Protein AF-A0A5B8VPQ8-F1 (afdb_monomer_lite)

Organism: NCBI:txid496057

Structure (mmCIF, N/CA/C/O backbone):
data_AF-A0A5B8VPQ8-F1
#
_entry.id   AF-A0A5B8VPQ8-F1
#
loop_
_atom_site.group_PDB
_atom_site.id
_atom_site.type_symbol
_atom_site.label_atom_id
_atom_site.label_alt_id
_atom_site.label_comp_id
_atom_site.label_asym_id
_atom_site.label_entity_id
_atom_site.label_seq_id
_atom_site.pdbx_PDB_ins_code
_atom_site.Cartn_x
_atom_site.Cartn_y
_atom_site.Cartn_z
_atom_site.occupancy
_atom_site.B_iso_or_equiv
_atom_site.auth_seq_id
_atom_site.auth_comp_id
_atom_site.auth_asym_id
_atom_site.auth_atom_id
_atom_site.pdbx_PDB_model_num
ATOM 1 N N . MET A 1 1 ? -32.421 85.205 -11.979 1.00 52.25 1 MET A N 1
ATOM 2 C CA . MET A 1 1 ? -31.496 84.184 -11.429 1.00 52.25 1 MET A CA 1
ATOM 3 C C . MET A 1 1 ? -32.308 82.974 -10.982 1.00 52.25 1 MET A C 1
ATOM 5 O O . MET A 1 1 ? -33.227 83.192 -10.217 1.00 52.25 1 MET A O 1
ATOM 9 N N . GLN A 1 2 ? -31.994 81.767 -11.481 1.00 52.66 2 GLN A N 1
ATOM 10 C CA . GLN A 1 2 ? -32.240 80.421 -10.893 1.00 52.66 2 GLN A CA 1
ATOM 11 C C . GLN A 1 2 ? -32.645 79.307 -11.882 1.00 52.66 2 GLN A C 1
ATOM 13 O O . GLN A 1 2 ? -32.569 78.150 -11.498 1.00 52.66 2 GLN A O 1
ATOM 18 N N . VAL A 1 3 ? -32.969 79.560 -13.155 1.00 50.28 3 VAL A N 1
ATOM 19 C CA . VAL A 1 3 ? -33.406 78.456 -14.053 1.00 50.28 3 VAL A CA 1
ATOM 20 C C . VAL A 1 3 ? -32.232 77.631 -14.626 1.00 50.28 3 VAL A C 1
ATOM 22 O O . VAL A 1 3 ? -32.356 76.431 -14.858 1.00 50.28 3 VAL A O 1
ATOM 25 N N . GLY A 1 4 ? -31.042 78.228 -14.771 1.00 49.72 4 GLY A N 1
ATOM 26 C CA . GLY A 1 4 ? -29.866 77.564 -15.363 1.00 49.72 4 GLY A CA 1
ATOM 27 C C . GLY A 1 4 ? -29.169 76.510 -14.484 1.00 49.72 4 GLY A C 1
ATOM 28 O O . GLY A 1 4 ? -28.416 75.688 -15.002 1.00 49.72 4 GLY A O 1
ATOM 29 N N . ASN A 1 5 ? -29.423 76.494 -13.169 1.00 50.84 5 ASN A N 1
ATOM 30 C CA . ASN A 1 5 ? -28.731 75.593 -12.234 1.00 50.84 5 ASN A CA 1
ATOM 31 C C . ASN A 1 5 ? -29.463 74.264 -11.978 1.00 50.84 5 ASN A C 1
ATOM 33 O O . ASN A 1 5 ? -28.826 73.300 -11.549 1.00 50.84 5 ASN A O 1
ATOM 37 N N . TYR A 1 6 ? -30.758 74.161 -12.290 1.00 47.19 6 TYR A N 1
ATOM 38 C CA . TYR A 1 6 ? -31.510 72.909 -12.126 1.00 47.19 6 TYR A CA 1
ATOM 39 C C . TYR A 1 6 ? -31.255 71.916 -13.271 1.00 47.19 6 TYR A C 1
ATOM 41 O O . TYR A 1 6 ? -31.049 70.727 -13.020 1.00 47.19 6 TYR A O 1
ATOM 49 N N . PHE A 1 7 ? -31.144 72.397 -14.516 1.00 47.81 7 PHE A N 1
ATOM 50 C CA . PHE A 1 7 ? -30.865 71.537 -15.675 1.00 47.81 7 PHE A CA 1
ATOM 51 C C . PHE A 1 7 ? -29.456 70.925 -15.655 1.00 47.81 7 PHE A C 1
ATOM 53 O O . PHE A 1 7 ? -29.285 69.762 -16.025 1.00 47.81 7 PHE A O 1
ATOM 60 N N . LYS A 1 8 ? -28.443 71.656 -15.166 1.00 49.47 8 LYS A N 1
ATOM 61 C CA . LYS A 1 8 ? -27.083 71.106 -15.012 1.00 49.47 8 LYS A CA 1
ATOM 62 C C . LYS A 1 8 ? -27.009 70.019 -13.932 1.00 49.47 8 LYS A C 1
ATOM 64 O O . LYS A 1 8 ? -26.335 69.014 -14.143 1.00 49.47 8 LYS A O 1
ATOM 69 N N . LYS A 1 9 ? -27.730 70.166 -12.812 1.00 47.59 9 LYS A N 1
ATOM 70 C CA . LYS A 1 9 ? -27.731 69.168 -11.725 1.00 47.59 9 LYS A CA 1
ATOM 71 C C . LYS A 1 9 ? -28.432 67.858 -12.105 1.00 47.59 9 LYS A C 1
ATOM 73 O O . LYS A 1 9 ? -27.932 66.796 -11.738 1.00 47.59 9 LYS A O 1
ATOM 78 N N . LEU A 1 10 ? -29.532 67.903 -12.866 1.00 46.19 10 LEU A N 1
ATOM 79 C CA . LEU A 1 10 ? -30.223 66.681 -13.311 1.00 46.19 10 LEU A CA 1
ATOM 80 C C . LEU A 1 10 ? -29.379 65.846 -14.289 1.00 46.19 10 LEU A C 1
ATOM 82 O O . LEU A 1 10 ? -29.357 64.620 -14.193 1.00 46.19 10 LEU A O 1
ATOM 86 N N . LYS A 1 11 ? -28.644 66.498 -15.200 1.00 44.19 11 LYS A N 1
ATOM 87 C CA . LYS A 1 11 ? -27.854 65.804 -16.232 1.00 44.19 11 LYS A CA 1
ATOM 88 C C . LYS A 1 11 ? -26.640 65.059 -15.655 1.00 44.19 11 LYS A C 1
ATOM 90 O O . LYS A 1 11 ? -26.288 63.991 -16.146 1.00 44.19 11 LYS A O 1
ATOM 95 N N . ILE A 1 12 ? -26.035 65.589 -14.590 1.00 49.84 12 ILE A N 1
ATOM 96 C CA . ILE A 1 12 ? -24.867 64.982 -13.926 1.00 49.84 12 ILE A CA 1
ATOM 97 C C . ILE A 1 12 ? -25.286 63.797 -13.040 1.00 49.84 12 ILE A C 1
ATOM 99 O O . ILE A 1 12 ? -24.609 62.770 -13.035 1.00 49.84 12 ILE A O 1
ATOM 103 N N . LYS A 1 13 ? -26.436 63.885 -12.353 1.00 47.28 13 LYS A N 1
ATOM 104 C CA . LYS A 1 13 ? -26.912 62.813 -11.461 1.00 47.28 13 LYS A CA 1
ATOM 105 C C . LYS A 1 13 ? -27.254 61.522 -12.227 1.00 47.28 13 LYS A C 1
ATOM 107 O O . LYS A 1 13 ? -26.872 60.443 -11.787 1.00 47.28 13 LYS A O 1
ATOM 112 N N . ASN A 1 14 ? -27.870 61.619 -13.411 1.00 48.91 14 ASN A N 1
ATOM 113 C CA . ASN A 1 14 ? -28.192 60.440 -14.235 1.00 48.91 14 ASN A CA 1
ATOM 114 C C . ASN A 1 14 ? -26.960 59.746 -14.840 1.00 48.91 14 ASN A C 1
ATOM 116 O O . ASN A 1 14 ? -26.959 58.527 -15.001 1.00 48.91 14 ASN A O 1
ATOM 120 N N . HIS A 1 15 ? -25.890 60.488 -15.136 1.00 47.03 15 HIS A N 1
ATOM 121 C CA . HIS A 1 15 ? -24.670 59.901 -15.699 1.00 47.03 15 HIS A CA 1
ATOM 122 C C . HIS A 1 15 ? -23.839 59.127 -14.666 1.00 47.03 15 HIS A C 1
ATOM 124 O O . HIS A 1 15 ? -23.170 58.159 -15.026 1.00 47.03 15 HIS A O 1
ATOM 130 N N . GLU A 1 16 ? -23.891 59.519 -13.391 1.00 49.38 16 GLU A N 1
ATOM 131 C CA . GLU A 1 16 ? -23.235 58.785 -12.303 1.00 49.38 16 GLU A CA 1
ATOM 132 C C . GLU A 1 16 ? -23.954 57.478 -11.957 1.00 49.38 16 GLU A C 1
ATOM 134 O O . GLU A 1 16 ? -23.298 56.456 -11.768 1.00 49.38 16 GLU A O 1
ATOM 139 N N . HIS A 1 17 ? -25.290 57.482 -11.906 1.00 45.75 17 HIS A N 1
ATOM 140 C CA . HIS A 1 17 ? -26.063 56.273 -11.605 1.00 45.75 17 HIS A CA 1
ATOM 141 C C . HIS A 1 17 ? -25.971 55.230 -12.727 1.00 45.75 17 HIS A C 1
ATOM 143 O O . HIS A 1 17 ? -25.844 54.043 -12.439 1.00 45.75 17 HIS A O 1
ATOM 149 N N . CYS A 1 18 ? -25.938 55.661 -13.993 1.00 45.53 18 CYS A N 1
ATOM 150 C CA . CYS A 1 18 ? -25.788 54.756 -15.133 1.00 45.53 18 CYS A CA 1
ATOM 151 C C . CYS A 1 18 ? -24.378 54.140 -15.207 1.00 45.53 18 CYS A C 1
ATOM 153 O O . CYS A 1 18 ? -24.240 52.967 -15.537 1.00 45.53 18 CYS A O 1
ATOM 155 N N . LYS A 1 19 ? -23.330 54.893 -14.830 1.00 48.97 19 LYS A N 1
ATOM 156 C CA . LYS A 1 19 ? -21.956 54.367 -14.723 1.00 48.97 19 LYS A CA 1
ATOM 157 C C . LYS A 1 19 ? -21.779 53.433 -13.525 1.00 48.97 19 LYS A C 1
ATOM 159 O O . LYS A 1 19 ? -21.123 52.410 -13.672 1.00 48.97 19 LYS A O 1
ATOM 164 N N . LYS A 1 20 ? -22.383 53.748 -12.372 1.00 47.81 20 LYS A N 1
ATOM 165 C CA . LYS A 1 20 ? -22.364 52.890 -11.173 1.00 47.81 20 LYS A CA 1
ATOM 166 C C . LYS A 1 20 ? -23.142 51.585 -11.387 1.00 47.81 20 LYS A C 1
ATOM 168 O O . LYS A 1 20 ? -22.655 50.545 -10.967 1.00 47.81 20 LYS A O 1
ATOM 173 N N . MET A 1 21 ? -24.276 51.609 -12.098 1.00 45.94 21 MET A N 1
ATOM 174 C CA . MET A 1 21 ? -24.993 50.383 -12.489 1.00 45.94 21 MET A CA 1
ATOM 175 C C . MET A 1 21 ? -24.235 49.556 -13.534 1.00 45.94 21 MET A C 1
ATOM 177 O O . MET A 1 21 ? -24.171 48.337 -13.405 1.00 45.94 21 MET A O 1
ATOM 181 N N . LEU A 1 22 ? -23.602 50.197 -14.525 1.00 48.34 22 LEU A N 1
ATOM 182 C CA . LEU A 1 22 ? -22.798 49.488 -15.526 1.00 48.34 22 LEU A CA 1
ATOM 183 C C . LEU A 1 22 ? -21.549 48.835 -14.901 1.00 48.34 22 LEU A C 1
ATOM 185 O O . LEU A 1 22 ? -21.217 47.706 -15.244 1.00 48.34 22 LEU A O 1
ATOM 189 N N . PHE A 1 23 ? -20.893 49.501 -13.942 1.00 47.38 23 PHE A N 1
ATOM 190 C CA . PHE A 1 23 ? -19.744 48.937 -13.219 1.00 47.38 23 PHE A CA 1
ATOM 191 C C . PHE A 1 23 ? -20.126 47.759 -12.313 1.00 47.38 23 PHE A C 1
ATOM 193 O O . PHE A 1 23 ? -19.358 46.804 -12.206 1.00 47.38 23 PHE A O 1
ATOM 200 N N . LEU A 1 24 ? -21.311 47.794 -11.694 1.00 49.03 24 LEU A N 1
ATOM 201 C CA . LEU A 1 24 ? -21.777 46.707 -10.831 1.00 49.03 24 LEU A CA 1
ATOM 202 C C . LEU A 1 24 ? -22.131 45.447 -11.639 1.00 49.03 24 LEU A C 1
ATOM 204 O O . LEU A 1 24 ? -21.799 44.344 -11.221 1.00 49.03 24 LEU A O 1
ATOM 208 N N . CYS A 1 25 ? -22.734 45.596 -12.825 1.00 47.75 25 CYS A N 1
ATOM 209 C CA . CYS A 1 25 ? -23.064 44.457 -13.691 1.00 47.75 25 CYS A CA 1
ATOM 210 C C . CYS A 1 25 ? -21.824 43.745 -14.264 1.00 47.75 25 CYS A C 1
ATOM 212 O O . CYS A 1 25 ? -21.847 42.527 -14.422 1.00 47.75 25 CYS A O 1
ATOM 214 N N . VAL A 1 26 ? -20.731 44.470 -14.538 1.00 51.84 26 VAL A N 1
ATOM 215 C CA . VAL A 1 26 ? -19.486 43.877 -15.068 1.00 51.84 26 VAL A CA 1
ATOM 216 C C . VAL A 1 26 ? -18.706 43.122 -13.984 1.00 51.84 26 VAL A C 1
ATOM 218 O O . VAL A 1 26 ? -18.149 42.061 -14.260 1.00 51.84 26 VAL A O 1
ATOM 221 N N . PHE A 1 27 ? -18.714 43.603 -12.735 1.00 47.88 27 PHE A N 1
ATOM 222 C CA . PHE A 1 27 ? -18.022 42.925 -11.630 1.00 47.88 27 PHE A CA 1
ATOM 223 C C . PHE A 1 27 ? -18.679 41.599 -11.219 1.00 47.88 27 PHE A C 1
ATOM 225 O O . PHE A 1 27 ? -17.975 40.660 -10.856 1.00 47.88 27 PHE A O 1
ATOM 232 N N . VAL A 1 28 ? -20.007 41.480 -11.326 1.00 50.78 28 VAL A N 1
ATOM 233 C CA . VAL A 1 28 ? -20.722 40.236 -10.979 1.00 50.78 28 VAL A CA 1
ATOM 234 C C . VAL A 1 28 ? -20.533 39.151 -12.053 1.00 50.78 28 VAL A C 1
ATOM 236 O O . VAL A 1 28 ? -20.419 37.975 -11.717 1.00 50.78 28 VAL A O 1
ATOM 239 N N . PHE A 1 29 ? -20.403 39.523 -13.333 1.00 46.03 29 PHE A N 1
ATOM 240 C CA . PHE A 1 29 ? -20.124 38.562 -14.412 1.00 46.03 29 PHE A CA 1
ATOM 241 C C . PHE A 1 29 ? -18.659 38.094 -14.467 1.00 46.03 29 PHE A C 1
ATOM 243 O O . PHE A 1 29 ? -18.399 36.965 -14.880 1.00 46.03 29 PHE A O 1
ATOM 250 N N . ALA A 1 30 ? -17.702 38.914 -14.019 1.00 49.44 30 ALA A N 1
ATOM 251 C CA . ALA A 1 30 ? -16.282 38.549 -14.028 1.00 49.44 30 ALA A CA 1
ATOM 252 C C . ALA A 1 30 ? -15.915 37.482 -12.975 1.00 49.44 30 ALA A C 1
ATOM 254 O O . ALA A 1 30 ? -15.007 36.688 -13.203 1.00 49.44 30 ALA A O 1
ATOM 255 N N . ILE A 1 31 ? -16.635 37.424 -11.849 1.00 52.03 31 ILE A N 1
ATOM 256 C CA . ILE A 1 31 ? -16.386 36.431 -10.787 1.00 52.03 31 ILE A CA 1
ATOM 257 C C . ILE A 1 31 ? -17.095 35.100 -11.098 1.00 52.03 31 ILE A C 1
ATOM 259 O O . ILE A 1 31 ? -16.603 34.039 -10.728 1.00 52.03 31 ILE A O 1
ATOM 263 N N . ALA A 1 32 ? -18.199 35.128 -11.853 1.00 48.97 32 ALA A N 1
ATOM 264 C CA . ALA A 1 32 ? -18.937 33.920 -12.226 1.00 48.97 32 ALA A CA 1
ATOM 265 C C . ALA A 1 32 ? -18.241 33.069 -13.310 1.00 48.97 32 ALA A C 1
ATOM 267 O O . ALA A 1 32 ? -18.458 31.861 -13.364 1.00 48.97 32 ALA A O 1
ATOM 268 N N . LEU A 1 33 ? -17.382 33.659 -14.155 1.00 49.78 33 LEU A N 1
ATOM 269 C CA . LEU A 1 33 ? -16.647 32.911 -15.189 1.00 49.78 33 LEU A CA 1
ATOM 270 C C . LEU A 1 33 ? -15.339 32.266 -14.703 1.00 49.78 33 LEU A C 1
ATOM 272 O O . LEU A 1 33 ? -14.782 31.431 -15.411 1.00 49.78 33 LEU A O 1
ATOM 276 N N . ALA A 1 34 ? -14.845 32.613 -13.513 1.00 48.97 34 ALA A N 1
ATOM 277 C CA . ALA A 1 34 ? -13.588 32.068 -12.995 1.00 48.97 34 ALA A CA 1
ATOM 278 C C . ALA A 1 34 ? -13.737 30.673 -12.353 1.00 48.97 34 ALA A C 1
ATOM 280 O O . ALA A 1 34 ? -12.734 30.026 -12.067 1.00 48.97 34 ALA A O 1
ATOM 281 N N . CYS A 1 35 ? -14.966 30.190 -12.141 1.00 51.94 35 CYS A N 1
ATOM 282 C CA . CYS A 1 35 ? -15.218 28.938 -11.420 1.00 51.94 35 CYS A CA 1
ATOM 283 C C . CYS A 1 35 ? -15.564 27.735 -12.315 1.00 51.94 35 CYS A C 1
ATOM 285 O O . CYS A 1 35 ? -15.848 26.667 -11.782 1.00 51.94 35 CYS A O 1
ATOM 287 N N . ILE A 1 36 ? -15.553 27.871 -13.649 1.00 54.88 36 ILE A N 1
ATOM 288 C CA . ILE A 1 36 ? -16.087 26.829 -14.554 1.00 54.88 36 ILE A CA 1
ATOM 289 C C . ILE A 1 36 ? -15.011 26.040 -15.322 1.00 54.88 36 ILE A C 1
ATOM 291 O O . ILE A 1 36 ? -15.347 25.188 -16.138 1.00 54.88 36 ILE A O 1
ATOM 295 N N . THR A 1 37 ? -13.716 26.261 -15.075 1.00 53.44 37 THR A N 1
ATOM 296 C CA . THR A 1 37 ? -12.641 25.499 -15.752 1.00 53.44 37 THR A CA 1
ATOM 297 C C . THR A 1 37 ? -12.036 24.373 -14.911 1.00 53.44 37 THR A C 1
ATOM 299 O O . THR A 1 37 ? -11.027 23.789 -15.301 1.00 53.44 37 THR A O 1
ATOM 302 N N . SER A 1 38 ? -12.669 23.984 -13.803 1.00 54.38 38 SER A N 1
ATOM 303 C CA . SER A 1 38 ? -12.300 22.773 -13.055 1.00 54.38 38 SER A CA 1
ATOM 304 C C . SER A 1 38 ? -12.958 21.529 -13.658 1.00 54.38 38 SER A C 1
ATOM 306 O O . SER A 1 38 ? -13.654 20.796 -12.964 1.00 54.38 38 SER A O 1
ATOM 308 N N . ALA A 1 39 ? -12.804 21.291 -14.958 1.00 60.00 39 ALA A N 1
ATOM 309 C CA . ALA A 1 39 ? -13.327 20.080 -15.578 1.00 60.00 39 ALA A CA 1
ATOM 310 C C . ALA A 1 39 ? -12.317 19.533 -16.588 1.00 60.00 39 ALA A C 1
ATOM 312 O O . ALA A 1 39 ? -12.041 20.146 -17.615 1.00 60.00 39 ALA A O 1
ATOM 313 N N . PHE A 1 40 ? -11.791 18.353 -16.253 1.00 61.12 40 PHE A N 1
ATOM 314 C CA . PHE A 1 40 ? -10.950 17.489 -17.080 1.00 61.12 40 PHE A CA 1
ATOM 315 C C . PHE A 1 40 ? -9.511 17.968 -17.319 1.00 61.12 40 PHE A C 1
ATOM 317 O O . PHE A 1 40 ? -9.034 18.049 -18.449 1.00 61.12 40 PHE A O 1
ATOM 324 N N . LYS A 1 41 ? -8.727 18.088 -16.238 1.00 51.19 41 LYS A N 1
ATOM 325 C CA . LYS A 1 41 ? -7.415 17.431 -16.314 1.00 51.19 41 LYS A CA 1
ATOM 326 C C . LYS A 1 41 ? -7.743 15.947 -16.375 1.00 51.19 41 LYS A C 1
ATOM 328 O O . LYS A 1 41 ? -8.196 15.401 -15.374 1.00 51.19 41 LYS A O 1
ATOM 333 N N . GLY A 1 42 ? -7.668 15.353 -17.568 1.00 44.22 42 GLY A N 1
ATOM 334 C CA . GLY A 1 42 ? -7.797 13.907 -17.713 1.00 44.22 42 GLY A CA 1
ATOM 335 C C . GLY A 1 42 ? -6.932 13.280 -16.633 1.00 44.22 42 GLY A C 1
ATOM 336 O O . GLY A 1 42 ? -5.751 13.630 -16.544 1.00 44.22 42 GLY A O 1
ATOM 337 N N . ALA A 1 43 ? -7.552 12.487 -15.754 1.00 51.84 43 ALA A N 1
ATOM 338 C CA . ALA A 1 43 ? -6.817 11.775 -14.729 1.00 51.84 43 ALA A CA 1
ATOM 339 C C . ALA A 1 43 ? -5.640 11.109 -15.453 1.00 51.84 43 ALA A C 1
ATOM 341 O O . ALA A 1 43 ? -5.881 10.454 -16.480 1.00 51.84 43 ALA A O 1
ATOM 342 N N . PRO A 1 44 ? -4.379 11.350 -15.043 1.00 46.41 44 PRO A N 1
ATOM 343 C CA . PRO A 1 44 ? -3.295 10.526 -15.555 1.00 46.41 44 PRO A CA 1
ATOM 344 C C . PRO A 1 44 ? -3.780 9.087 -15.393 1.00 46.41 44 PRO A C 1
ATOM 346 O O . PRO A 1 44 ? -4.311 8.776 -14.335 1.00 46.41 44 PRO A O 1
ATOM 349 N N . LYS A 1 45 ? -3.734 8.250 -16.442 1.00 48.06 45 LYS A N 1
ATOM 350 C CA . LYS A 1 45 ? -3.969 6.808 -16.258 1.00 48.06 45 LYS A CA 1
ATOM 351 C C . LYS A 1 45 ? -3.067 6.428 -15.098 1.00 48.06 45 LYS A C 1
ATOM 353 O O . LYS A 1 45 ? -1.861 6.626 -15.244 1.00 48.06 45 LYS A O 1
ATOM 358 N N . VAL A 1 46 ? -3.638 6.063 -13.955 1.00 57.44 46 VAL A N 1
ATOM 359 C CA . VAL A 1 46 ? -2.978 6.331 -12.675 1.00 57.44 46 VAL A CA 1
ATOM 360 C C . VAL A 1 46 ? -1.765 5.405 -12.460 1.00 57.44 46 VAL A C 1
ATOM 362 O O . VAL A 1 46 ? -1.122 5.504 -11.447 1.00 57.44 46 VAL A O 1
ATOM 365 N N . GLN A 1 47 ? -1.322 4.606 -13.432 1.00 55.84 47 GLN A N 1
ATOM 366 C CA . GLN A 1 47 ? -0.183 3.698 -13.305 1.00 55.84 47 GLN A CA 1
ATOM 367 C C . GLN A 1 47 ? -0.238 2.916 -11.986 1.00 55.84 47 GLN A C 1
ATOM 369 O O . GLN A 1 47 ? 0.566 3.135 -11.083 1.00 55.84 47 GLN A O 1
ATOM 374 N N . VAL A 1 48 ? -1.181 1.974 -11.918 1.00 71.50 48 VAL A N 1
ATOM 375 C CA . VAL A 1 48 ? -1.142 0.896 -10.933 1.00 71.50 48 VAL A CA 1
ATOM 376 C C . VAL A 1 48 ? 0.262 0.302 -10.967 1.00 71.50 48 VAL A C 1
ATOM 378 O O . VAL A 1 48 ? 0.738 -0.163 -12.012 1.00 71.50 48 VAL A O 1
ATOM 381 N N . ASN A 1 49 ? 0.949 0.378 -9.839 1.00 86.31 49 ASN A N 1
ATOM 382 C CA . ASN A 1 49 ? 2.232 -0.254 -9.665 1.00 86.31 49 ASN A CA 1
ATOM 383 C C . ASN A 1 49 ? 2.078 -1.757 -9.977 1.00 86.31 49 ASN A C 1
ATOM 385 O O . ASN A 1 49 ? 1.045 -2.353 -9.687 1.00 86.31 49 ASN A O 1
ATOM 389 N N . PRO A 1 50 ? 3.066 -2.407 -10.597 1.00 89.38 50 PRO A N 1
ATOM 390 C CA . PRO A 1 50 ? 2.852 -3.723 -11.198 1.00 89.38 50 PRO A CA 1
ATOM 391 C C . PRO A 1 50 ? 2.716 -4.877 -10.193 1.00 89.38 50 PRO A C 1
ATOM 393 O O . PRO A 1 50 ? 2.257 -5.952 -10.580 1.00 89.38 50 PRO A O 1
ATOM 396 N N . TYR A 1 51 ? 3.128 -4.700 -8.933 1.00 95.12 51 TYR A N 1
ATOM 397 C CA . TYR A 1 51 ? 3.268 -5.806 -7.988 1.00 95.12 51 TYR A CA 1
ATOM 398 C C . TYR A 1 51 ? 2.294 -5.693 -6.827 1.00 95.12 51 TYR A C 1
ATOM 400 O O . TYR A 1 51 ? 2.425 -4.830 -5.966 1.00 95.12 51 TYR A O 1
ATOM 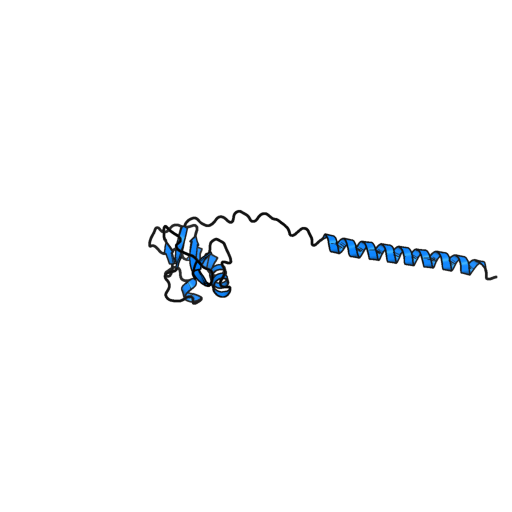408 N N . PHE A 1 52 ? 1.341 -6.616 -6.787 1.00 95.88 52 PHE A N 1
ATOM 409 C CA . PHE A 1 52 ? 0.359 -6.711 -5.721 1.00 95.88 52 PHE A CA 1
ATOM 410 C C . PHE A 1 52 ? 0.929 -7.401 -4.474 1.00 95.88 52 PHE A C 1
ATOM 412 O O . PHE A 1 52 ? 1.508 -8.493 -4.549 1.00 95.88 52 PHE A O 1
ATOM 419 N N . TYR A 1 53 ? 0.733 -6.774 -3.322 1.00 97.31 53 TYR A N 1
ATOM 420 C CA . TYR A 1 53 ? 1.044 -7.313 -2.009 1.00 97.31 53 TYR A CA 1
ATOM 421 C C . TYR A 1 53 ? -0.249 -7.445 -1.209 1.00 97.31 53 TYR A C 1
ATOM 423 O O . TYR A 1 53 ? -0.834 -6.445 -0.797 1.00 97.31 53 TYR A O 1
ATOM 431 N N . SER A 1 54 ? -0.680 -8.685 -0.986 1.00 96.81 54 SER A N 1
ATOM 432 C CA . SER A 1 54 ? -1.868 -9.008 -0.199 1.00 96.81 54 SER A CA 1
ATOM 433 C C . SER A 1 54 ? -1.611 -8.717 1.268 1.00 96.81 54 SER A C 1
ATOM 435 O O . SER A 1 54 ? -0.567 -9.093 1.803 1.00 96.81 54 SER A O 1
ATOM 437 N N . TYR A 1 55 ? -2.582 -8.106 1.927 1.00 96.88 55 TYR A N 1
ATOM 438 C CA . TYR A 1 55 ? -2.607 -7.979 3.368 1.00 96.88 55 TYR A CA 1
ATOM 439 C C . TYR A 1 55 ? -2.913 -9.338 4.008 1.00 96.88 55 TYR A C 1
ATOM 441 O O . TYR A 1 55 ? -3.836 -10.041 3.601 1.00 96.88 55 TYR A O 1
ATOM 449 N N . VAL A 1 56 ? -2.105 -9.725 4.990 1.00 96.19 56 VAL A N 1
ATOM 450 C CA . VAL A 1 56 ? -2.194 -10.988 5.747 1.00 96.19 56 VAL A CA 1
ATOM 451 C C . VAL A 1 56 ? -2.071 -10.748 7.256 1.00 96.19 56 VAL A C 1
ATOM 453 O O . VAL A 1 56 ? -1.818 -11.674 8.028 1.00 96.19 56 VAL A O 1
ATOM 456 N N . GLY A 1 57 ? -2.198 -9.487 7.678 1.00 94.81 57 GLY A N 1
ATOM 457 C CA . GLY A 1 57 ? -2.084 -9.087 9.073 1.00 94.81 57 GLY A CA 1
ATOM 458 C C . GLY A 1 57 ? -3.263 -9.542 9.939 1.00 94.81 57 GLY A C 1
ATOM 459 O O . GLY A 1 57 ? -4.318 -9.921 9.432 1.00 94.81 57 GLY A O 1
ATOM 460 N N . PRO A 1 58 ? -3.096 -9.507 11.271 1.00 94.06 58 PRO A N 1
ATOM 461 C CA . PRO A 1 58 ? -4.078 -10.049 12.206 1.00 94.06 58 PRO A CA 1
ATOM 462 C C . PRO A 1 58 ? -5.298 -9.141 12.425 1.00 94.06 58 PRO A C 1
ATOM 464 O O . PRO A 1 58 ? -6.359 -9.638 12.799 1.00 94.06 58 PRO A O 1
ATOM 467 N N . THR A 1 59 ? -5.149 -7.823 12.260 1.00 95.31 59 THR A N 1
ATOM 468 C CA . THR A 1 59 ? -6.210 -6.821 12.477 1.00 95.31 59 THR A CA 1
ATOM 469 C C . THR A 1 59 ? -6.072 -5.667 11.490 1.00 95.31 59 THR A C 1
ATOM 471 O O . THR A 1 59 ? -5.030 -5.549 10.864 1.00 95.31 59 THR A O 1
ATOM 474 N N . PHE A 1 60 ? -7.054 -4.771 11.392 1.00 95.38 60 PHE A N 1
ATOM 475 C CA . PHE A 1 60 ? -6.954 -3.552 10.573 1.00 95.38 60 PHE A CA 1
ATOM 476 C C . PHE A 1 60 ? -6.560 -2.306 11.379 1.00 95.38 60 PHE A C 1
ATOM 478 O O . PHE A 1 60 ? -6.909 -1.177 11.051 1.00 95.38 60 PHE A O 1
ATOM 485 N N . SER A 1 61 ? -5.828 -2.494 12.481 1.00 96.44 61 SER A N 1
ATOM 486 C CA . SER A 1 61 ? -5.302 -1.362 13.242 1.00 96.44 61 SER A CA 1
ATOM 487 C C . SER A 1 61 ? -4.256 -0.583 12.438 1.00 96.44 61 SER A C 1
ATOM 489 O O . SER A 1 61 ? -3.487 -1.167 11.676 1.00 96.44 61 SER A O 1
ATOM 491 N N . ASP A 1 62 ? -4.143 0.723 12.695 1.00 94.69 62 ASP A N 1
ATOM 492 C CA . ASP A 1 62 ? -3.118 1.614 12.130 1.00 94.69 62 ASP A CA 1
ATOM 493 C C . ASP A 1 62 ? -1.696 1.035 12.147 1.00 94.69 62 ASP A C 1
ATOM 495 O O . ASP A 1 62 ? -0.899 1.287 11.241 1.00 94.69 62 ASP A O 1
ATOM 499 N N . GLN A 1 63 ? -1.353 0.308 13.212 1.00 95.75 63 GLN A N 1
ATOM 500 C CA . GLN A 1 63 ? -0.048 -0.324 13.371 1.00 95.75 63 GLN A CA 1
ATOM 501 C C . GLN A 1 63 ? 0.108 -1.527 12.437 1.00 95.75 63 GLN A C 1
ATOM 503 O O . GLN A 1 63 ? 1.171 -1.708 11.847 1.00 95.75 63 GLN A O 1
ATOM 508 N N . ASP A 1 64 ? -0.932 -2.346 12.308 1.00 97.12 64 ASP A N 1
ATOM 509 C CA . ASP A 1 64 ? -0.867 -3.573 11.527 1.00 97.12 64 ASP A CA 1
ATOM 510 C C . ASP A 1 64 ? -0.940 -3.300 10.023 1.00 97.12 64 ASP A C 1
ATOM 512 O O . ASP A 1 64 ? -0.130 -3.852 9.277 1.00 97.12 64 ASP A O 1
ATOM 516 N N . ILE A 1 65 ? -1.816 -2.391 9.581 1.00 96.38 65 ILE A N 1
ATOM 517 C CA . ILE A 1 65 ? -1.973 -2.049 8.156 1.00 96.38 65 ILE A CA 1
ATOM 518 C C . ILE A 1 65 ? -0.767 -1.293 7.592 1.00 96.38 65 ILE A C 1
ATOM 520 O O . ILE A 1 65 ? -0.597 -1.215 6.380 1.00 96.38 65 ILE A O 1
ATOM 524 N N . THR A 1 66 ? 0.104 -0.749 8.444 1.00 96.25 66 THR A N 1
ATOM 525 C CA . THR A 1 66 ? 1.342 -0.078 8.012 1.00 96.25 66 THR A CA 1
ATOM 526 C C . THR A 1 66 ? 2.595 -0.932 8.198 1.00 96.25 66 THR A C 1
ATOM 528 O O . THR A 1 66 ? 3.693 -0.518 7.824 1.00 96.25 66 THR A O 1
ATOM 531 N N . ASN A 1 67 ? 2.458 -2.145 8.738 1.00 97.56 67 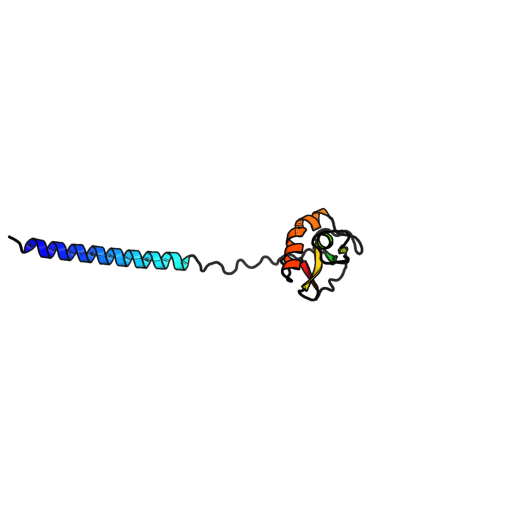ASN A N 1
ATOM 532 C CA . ASN A 1 67 ? 3.574 -3.050 8.955 1.00 97.56 67 ASN A CA 1
ATOM 533 C C . ASN A 1 67 ? 3.836 -3.906 7.710 1.00 97.56 67 ASN A C 1
ATOM 535 O O . ASN A 1 67 ? 3.038 -4.773 7.374 1.00 97.56 67 ASN A O 1
ATOM 539 N N . ALA A 1 68 ? 5.003 -3.748 7.081 1.00 97.44 68 ALA A N 1
ATOM 540 C CA . ALA A 1 68 ? 5.391 -4.532 5.904 1.00 97.44 68 ALA A CA 1
ATOM 541 C C . ALA A 1 68 ? 5.383 -6.052 6.127 1.00 97.44 68 ALA A C 1
ATOM 543 O O . ALA A 1 68 ? 5.147 -6.797 5.185 1.00 97.44 68 ALA A O 1
ATOM 544 N N . GLN A 1 69 ? 5.583 -6.533 7.357 1.00 97.81 69 GLN A N 1
ATOM 545 C CA . GLN A 1 69 ? 5.520 -7.971 7.653 1.00 97.81 69 GLN A CA 1
ATOM 546 C C . GLN A 1 69 ? 4.101 -8.548 7.561 1.00 97.81 69 GLN A C 1
ATOM 548 O O . GLN A 1 69 ? 3.941 -9.761 7.467 1.00 97.81 69 GLN A O 1
ATOM 553 N N . ASN A 1 70 ? 3.084 -7.688 7.559 1.00 97.94 70 ASN A N 1
ATOM 554 C CA . ASN A 1 70 ? 1.689 -8.069 7.379 1.00 97.94 70 ASN A CA 1
ATOM 555 C C . ASN A 1 70 ? 1.268 -8.049 5.903 1.00 97.94 70 ASN A C 1
ATOM 557 O O . ASN A 1 70 ? 0.078 -8.111 5.610 1.00 97.94 70 ASN A O 1
ATOM 561 N N . TYR A 1 71 ? 2.222 -7.960 4.975 1.00 97.62 71 TYR A N 1
ATOM 562 C CA . TYR A 1 71 ? 1.974 -7.988 3.541 1.00 97.62 71 TYR A CA 1
ATOM 563 C C . TYR A 1 71 ? 2.799 -9.076 2.866 1.00 97.62 71 TYR A C 1
ATOM 565 O O . TYR A 1 71 ? 3.938 -9.343 3.248 1.00 97.62 71 TYR A O 1
ATOM 573 N N . GLN A 1 72 ? 2.239 -9.670 1.817 1.00 97.56 72 GLN A N 1
ATOM 574 C CA . GLN A 1 72 ? 2.885 -10.736 1.069 1.00 97.56 72 GLN A CA 1
ATOM 575 C C . GLN A 1 72 ? 2.651 -10.580 -0.432 1.00 97.56 72 GLN A C 1
ATOM 577 O O . GLN A 1 72 ? 1.516 -10.434 -0.885 1.00 97.56 72 GLN A O 1
ATOM 582 N N . ARG A 1 73 ? 3.725 -10.640 -1.225 1.00 97.44 73 ARG A N 1
ATOM 583 C CA . ARG A 1 73 ? 3.650 -10.580 -2.689 1.00 97.44 73 ARG A CA 1
ATOM 584 C C . ARG A 1 73 ? 2.800 -11.736 -3.228 1.00 97.44 73 ARG A C 1
ATOM 586 O O . ARG A 1 73 ? 3.112 -12.896 -2.952 1.00 97.44 73 ARG A O 1
ATOM 593 N N . ALA A 1 74 ? 1.791 -11.426 -4.042 1.00 94.62 74 ALA A N 1
ATOM 594 C CA . ALA A 1 74 ? 0.889 -12.410 -4.644 1.00 94.62 74 ALA A CA 1
ATOM 595 C C . ALA A 1 74 ? 0.680 -12.157 -6.145 1.00 94.62 74 ALA A C 1
ATOM 597 O O . ALA A 1 74 ? 0.432 -11.033 -6.567 1.00 94.62 74 ALA A O 1
ATOM 598 N N . ASP A 1 75 ? 0.748 -13.197 -6.977 1.00 92.19 75 ASP A N 1
ATOM 599 C CA . ASP A 1 75 ? 0.620 -13.058 -8.442 1.00 92.19 75 ASP A CA 1
ATOM 600 C C . ASP A 1 75 ? -0.762 -12.598 -8.915 1.00 92.19 75 ASP A C 1
ATOM 602 O O . ASP A 1 75 ? -0.917 -12.144 -10.047 1.00 92.19 75 ASP A O 1
ATOM 606 N N . ILE A 1 76 ? -1.764 -12.738 -8.053 1.00 88.12 76 ILE A N 1
ATOM 607 C CA . ILE A 1 76 ? -3.152 -12.407 -8.331 1.00 88.12 76 ILE A CA 1
ATOM 608 C C . ILE A 1 76 ? -3.639 -11.506 -7.206 1.00 88.12 76 ILE A C 1
ATOM 610 O O . ILE A 1 76 ? -3.345 -11.760 -6.039 1.00 88.12 76 ILE A O 1
ATOM 614 N N . ASP A 1 77 ? -4.399 -10.488 -7.585 1.00 85.56 77 ASP A N 1
ATOM 615 C CA . ASP A 1 77 ? -5.203 -9.674 -6.688 1.00 85.56 77 ASP A CA 1
ATOM 616 C C . ASP A 1 77 ? -6.579 -10.348 -6.503 1.00 85.56 77 ASP A C 1
ATOM 618 O O . ASP A 1 77 ? -7.368 -10.389 -7.455 1.00 85.56 77 ASP A O 1
ATOM 622 N N . PRO A 1 78 ? -6.869 -10.952 -5.333 1.00 83.88 78 PRO A N 1
ATOM 623 C CA . PRO A 1 78 ? -8.167 -11.556 -5.053 1.00 83.88 78 PRO A CA 1
ATOM 624 C C . PRO A 1 78 ? -9.185 -10.535 -4.519 1.00 83.88 78 PRO A C 1
ATOM 626 O O . PRO A 1 78 ? -10.297 -10.926 -4.158 1.00 83.88 78 PRO A O 1
ATOM 629 N N . CYS A 1 79 ? -8.812 -9.260 -4.401 1.00 88.19 79 CYS A N 1
ATOM 630 C CA . CYS A 1 79 ? -9.559 -8.270 -3.652 1.00 88.19 79 CYS A CA 1
ATOM 631 C C . CYS A 1 79 ? -10.833 -7.859 -4.373 1.00 88.19 79 CYS A C 1
ATOM 633 O O . CYS A 1 79 ? -10.841 -7.413 -5.521 1.00 88.19 79 CYS A O 1
ATOM 635 N N . THR A 1 80 ? -11.940 -7.984 -3.652 1.00 80.44 80 THR A N 1
ATOM 636 C CA . THR A 1 80 ? -13.240 -7.497 -4.089 1.00 80.44 80 THR A CA 1
ATOM 637 C C . THR A 1 80 ? -13.920 -6.853 -2.897 1.00 80.44 80 THR A C 1
ATOM 639 O O . THR A 1 80 ? -14.235 -7.552 -1.933 1.00 80.44 80 THR A O 1
ATOM 642 N N . GLY A 1 81 ? -14.163 -5.547 -2.956 1.00 80.69 81 GLY A N 1
ATOM 643 C CA . GLY A 1 81 ? -14.943 -4.865 -1.932 1.00 80.69 81 GLY A CA 1
ATOM 644 C C . GLY A 1 81 ? -14.554 -3.417 -1.692 1.00 80.69 81 GLY A C 1
ATOM 645 O O . GLY A 1 81 ? -13.938 -2.776 -2.543 1.00 80.69 81 GLY A O 1
ATOM 646 N N . SER A 1 82 ? -14.995 -2.909 -0.541 1.00 80.62 82 SER A N 1
ATOM 647 C CA . SER A 1 82 ? -14.836 -1.515 -0.109 1.00 80.62 82 SER A CA 1
ATOM 648 C C . SER A 1 82 ? -15.058 -1.357 1.406 1.00 80.62 82 SER A C 1
ATOM 650 O O . SER A 1 82 ? -15.812 -0.488 1.831 1.00 80.62 82 SER A O 1
ATOM 652 N N . GLN A 1 83 ? -14.526 -2.258 2.227 1.00 88.62 83 GLN A N 1
ATOM 653 C CA . GLN A 1 83 ? -14.565 -2.135 3.689 1.00 88.62 83 GLN A CA 1
ATOM 654 C C . GLN A 1 83 ? -13.150 -2.010 4.227 1.00 88.62 83 GLN A C 1
ATOM 656 O O . GLN A 1 83 ? -12.759 -0.913 4.608 1.00 88.62 83 GLN A O 1
ATOM 661 N N . ASP A 1 84 ? -12.375 -3.085 4.132 1.00 94.06 84 ASP A N 1
ATOM 662 C CA . ASP A 1 84 ? -11.056 -3.151 4.754 1.00 94.06 84 ASP A CA 1
ATOM 663 C C . ASP A 1 84 ? -9.951 -3.221 3.699 1.00 94.06 84 ASP A C 1
ATOM 665 O O . ASP A 1 84 ? -10.179 -3.620 2.551 1.00 94.06 84 ASP A O 1
ATOM 669 N N . ILE A 1 85 ? -8.723 -2.887 4.081 1.00 94.62 85 ILE A N 1
ATOM 670 C CA . ILE A 1 85 ? -7.545 -3.085 3.238 1.00 94.62 85 ILE A CA 1
ATOM 671 C C . ILE A 1 85 ? -7.383 -4.569 2.911 1.00 94.62 85 ILE A C 1
ATOM 673 O O . ILE A 1 85 ? -7.288 -5.432 3.782 1.00 94.62 85 ILE A O 1
ATOM 677 N N . CYS A 1 86 ? -7.282 -4.859 1.621 1.00 95.62 86 CYS A N 1
ATOM 678 C CA . CYS A 1 86 ? -6.993 -6.191 1.113 1.00 95.62 86 CYS A CA 1
ATOM 679 C C . CYS A 1 86 ? -5.558 -6.316 0.604 1.00 95.62 86 CYS A C 1
ATOM 681 O O . CYS A 1 86 ? -4.953 -7.383 0.690 1.00 95.62 86 CYS A O 1
ATOM 683 N N . GLY A 1 87 ? -4.979 -5.227 0.104 1.00 95.06 87 GLY A N 1
ATOM 684 C CA . GLY A 1 87 ? -3.5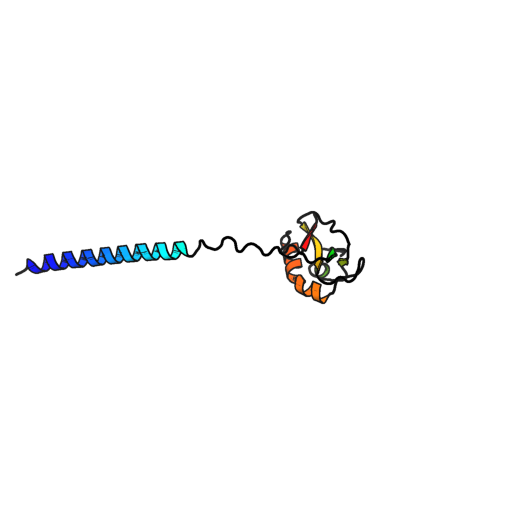85 -5.198 -0.305 1.00 95.06 87 GLY A CA 1
ATOM 685 C C . GLY A 1 87 ? -3.192 -3.899 -0.986 1.00 95.06 87 GLY A C 1
ATOM 686 O O . GLY A 1 87 ? -3.990 -2.973 -1.130 1.00 95.06 87 GLY A O 1
ATOM 687 N N . ILE A 1 88 ? -1.933 -3.836 -1.402 1.00 95.50 88 ILE A N 1
ATOM 688 C CA . ILE A 1 88 ? -1.349 -2.657 -2.031 1.00 95.50 88 ILE A CA 1
ATOM 689 C C . ILE A 1 88 ? -0.473 -3.044 -3.218 1.00 95.50 88 ILE A C 1
ATOM 691 O O . ILE A 1 88 ? 0.282 -4.013 -3.182 1.00 95.50 88 ILE A O 1
ATOM 695 N N . TYR A 1 89 ? -0.562 -2.255 -4.276 1.00 95.56 89 TYR A N 1
ATOM 696 C CA . TYR A 1 89 ? 0.301 -2.314 -5.435 1.00 95.56 89 TYR A CA 1
ATOM 697 C C . TYR A 1 89 ? 1.545 -1.457 -5.204 1.00 95.56 89 TYR A C 1
ATOM 699 O O . TYR A 1 89 ? 1.471 -0.246 -4.973 1.00 95.56 89 TYR A O 1
ATOM 707 N N . LEU A 1 90 ? 2.712 -2.084 -5.311 1.00 95.31 90 LEU A N 1
ATOM 708 C CA . LEU A 1 90 ? 4.021 -1.471 -5.117 1.00 95.31 90 LEU A CA 1
ATOM 709 C C . LEU A 1 90 ? 4.925 -1.706 -6.330 1.00 95.31 90 LEU A C 1
ATOM 711 O O . LEU A 1 90 ? 4.677 -2.563 -7.182 1.00 95.31 90 LEU A O 1
ATOM 715 N N . THR A 1 91 ? 5.942 -0.865 -6.454 1.00 95.25 91 THR A N 1
ATOM 716 C CA . THR A 1 91 ? 6.845 -0.794 -7.606 1.00 95.25 91 THR A CA 1
ATOM 717 C C . THR A 1 91 ? 7.964 -1.814 -7.496 1.00 95.25 91 THR A C 1
ATOM 719 O O . THR A 1 91 ? 8.435 -2.316 -8.517 1.00 95.25 91 THR A O 1
ATOM 722 N 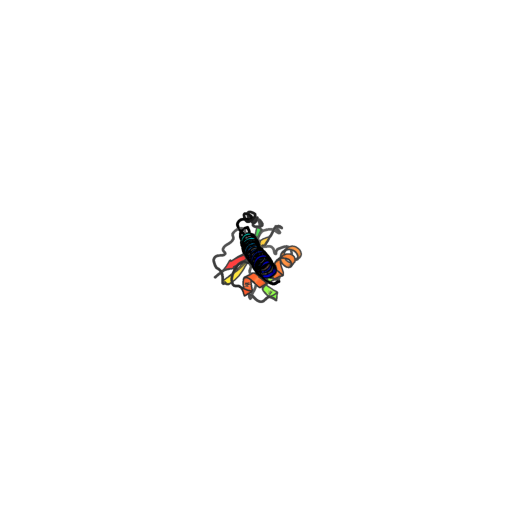N . ILE A 1 92 ? 8.412 -2.114 -6.277 1.00 94.88 92 ILE A N 1
ATOM 723 C CA . ILE A 1 92 ? 9.502 -3.053 -6.031 1.00 94.88 92 ILE A CA 1
ATOM 724 C C . ILE A 1 92 ? 8.929 -4.465 -5.893 1.00 94.88 92 ILE A C 1
ATOM 726 O O . ILE A 1 92 ? 8.036 -4.712 -5.083 1.00 94.88 92 ILE A O 1
ATOM 730 N N . ASP A 1 93 ? 9.464 -5.406 -6.673 1.00 95.88 93 ASP A N 1
ATOM 731 C CA . ASP A 1 93 ? 9.170 -6.833 -6.529 1.00 95.88 93 ASP A CA 1
ATOM 732 C C . ASP A 1 93 ? 10.235 -7.510 -5.675 1.00 95.88 93 ASP A C 1
ATOM 734 O O . ASP A 1 93 ? 11.382 -7.664 -6.097 1.00 95.88 93 ASP A O 1
ATOM 738 N N . ASN A 1 94 ? 9.838 -7.956 -4.488 1.00 95.31 94 ASN A N 1
ATOM 739 C CA . ASN A 1 94 ? 10.673 -8.789 -3.630 1.00 95.31 94 ASN A CA 1
ATOM 740 C C . ASN A 1 94 ? 10.444 -10.290 -3.875 1.00 95.31 94 ASN A C 1
ATOM 742 O O . ASN A 1 94 ? 11.046 -11.120 -3.195 1.00 95.31 94 ASN A O 1
ATOM 746 N N . GLY A 1 95 ? 9.603 -10.659 -4.845 1.00 95.50 95 GLY A N 1
ATOM 747 C CA . GLY A 1 95 ? 9.275 -12.036 -5.197 1.00 95.50 95 GLY A CA 1
ATOM 748 C C . GLY A 1 95 ? 8.084 -12.587 -4.416 1.00 95.50 95 GLY A C 1
ATOM 749 O O . GLY A 1 95 ? 7.835 -12.215 -3.269 1.00 95.50 95 GLY A O 1
ATOM 750 N N . VAL A 1 96 ? 7.335 -13.486 -5.059 1.00 95.81 96 VAL A N 1
ATOM 751 C CA . VAL A 1 96 ? 6.107 -14.091 -4.522 1.00 95.81 96 VAL A CA 1
ATOM 752 C C . VAL A 1 96 ? 6.360 -14.726 -3.163 1.00 95.81 96 VAL A C 1
ATOM 754 O O . VAL A 1 96 ? 7.327 -15.459 -2.967 1.00 95.81 96 VAL A O 1
ATOM 757 N N . GLY A 1 97 ? 5.466 -14.449 -2.221 1.00 95.50 97 GLY A N 1
ATOM 758 C CA . GLY A 1 97 ? 5.563 -14.961 -0.865 1.00 95.50 97 GLY A CA 1
ATOM 759 C C . GLY A 1 97 ? 6.423 -14.118 0.082 1.00 95.50 97 GLY A C 1
ATOM 760 O O . GLY A 1 97 ? 6.391 -14.382 1.284 1.00 95.50 97 GLY A O 1
ATOM 761 N N . ASN A 1 98 ? 7.135 -13.103 -0.415 1.00 97.38 98 ASN A N 1
ATOM 762 C CA . ASN A 1 98 ? 7.960 -12.218 0.406 1.00 97.38 98 ASN A CA 1
ATOM 763 C C . ASN A 1 98 ? 7.233 -10.917 0.769 1.00 97.38 98 ASN A C 1
ATOM 765 O O . ASN A 1 98 ? 6.310 -10.477 0.077 1.00 97.38 98 ASN A O 1
ATOM 769 N N . ALA A 1 99 ? 7.686 -10.296 1.857 1.00 97.50 99 ALA A N 1
ATOM 770 C CA . ALA A 1 99 ? 7.232 -8.979 2.284 1.00 97.50 99 ALA A CA 1
ATOM 771 C C . ALA A 1 99 ? 7.709 -7.874 1.316 1.00 97.50 99 ALA A C 1
ATOM 773 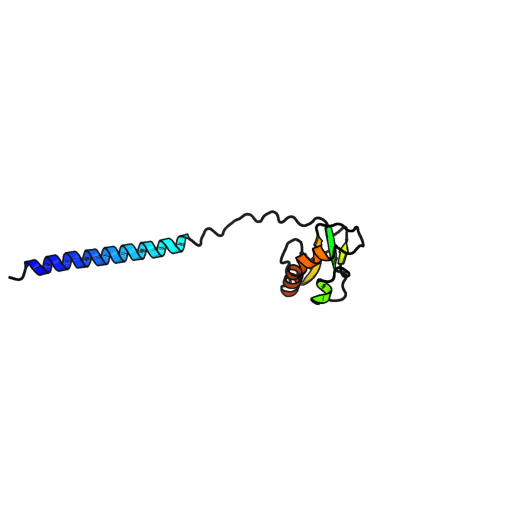O O . ALA A 1 99 ? 8.775 -8.015 0.701 1.00 97.50 99 ALA A O 1
ATOM 774 N N . PRO A 1 100 ? 6.962 -6.765 1.187 1.00 97.12 100 PRO A N 1
ATOM 775 C CA . PRO A 1 100 ? 7.375 -5.614 0.392 1.00 97.12 100 PRO A CA 1
ATOM 776 C C . PRO A 1 100 ? 8.573 -4.884 1.001 1.00 97.12 100 PRO A C 1
ATOM 778 O O . PRO A 1 100 ? 8.956 -5.112 2.152 1.00 97.12 100 PRO A O 1
ATOM 781 N N . ASP A 1 101 ? 9.157 -3.967 0.228 1.00 96.94 101 ASP A N 1
ATOM 782 C CA . ASP A 1 101 ? 10.132 -3.028 0.771 1.00 96.94 101 ASP A CA 1
ATOM 783 C C . ASP A 1 101 ? 9.461 -2.129 1.820 1.00 96.94 101 ASP A C 1
ATOM 785 O O . ASP A 1 101 ? 8.449 -1.470 1.564 1.00 96.94 101 ASP A O 1
ATOM 789 N N . ALA A 1 102 ? 10.026 -2.111 3.027 1.00 96.06 102 ALA A N 1
ATOM 790 C CA . ALA A 1 102 ? 9.435 -1.391 4.148 1.00 96.06 102 ALA A CA 1
ATOM 791 C C . ALA A 1 102 ? 9.451 0.131 3.948 1.00 96.06 102 ALA A C 1
ATOM 793 O O . ALA A 1 102 ? 8.554 0.813 4.445 1.00 96.06 102 ALA A O 1
ATOM 794 N N . ASN A 1 103 ? 10.436 0.674 3.224 1.00 96.69 103 ASN A N 1
ATOM 795 C CA . ASN A 1 103 ? 10.489 2.110 2.960 1.00 96.69 103 ASN A CA 1
ATOM 796 C C . ASN A 1 103 ? 9.430 2.497 1.932 1.00 96.69 103 ASN A C 1
ATOM 798 O O . ASN A 1 103 ? 8.754 3.505 2.121 1.00 96.69 103 ASN A O 1
ATOM 802 N N . GLU A 1 104 ? 9.251 1.691 0.883 1.00 96.00 104 GLU A N 1
ATOM 803 C CA . GLU A 1 104 ? 8.211 1.919 -0.118 1.00 96.00 104 GLU A CA 1
ATOM 804 C C . GLU A 1 104 ? 6.819 1.900 0.524 1.00 96.00 104 GLU A C 1
ATOM 806 O O . GLU A 1 104 ? 6.059 2.858 0.362 1.00 96.00 104 GLU A O 1
ATOM 811 N N . LEU A 1 105 ? 6.518 0.889 1.346 1.00 96.00 105 LEU A N 1
ATOM 812 C CA . LEU A 1 105 ? 5.251 0.833 2.076 1.00 96.00 105 LEU A CA 1
ATOM 813 C C . LEU A 1 105 ? 5.081 2.027 3.030 1.00 96.00 105 LEU A C 1
ATOM 815 O O . LEU A 1 105 ? 4.000 2.610 3.102 1.00 96.00 105 LEU A O 1
ATOM 819 N N . ALA A 1 106 ? 6.142 2.446 3.728 1.00 96.00 106 ALA A N 1
ATOM 820 C CA . ALA A 1 106 ? 6.085 3.594 4.631 1.00 96.00 106 ALA A CA 1
ATOM 821 C C . ALA A 1 106 ? 5.733 4.903 3.903 1.00 96.00 106 ALA A C 1
ATOM 823 O O . ALA A 1 106 ? 5.039 5.744 4.475 1.00 96.00 106 ALA A O 1
ATOM 824 N N . THR A 1 107 ? 6.129 5.068 2.632 1.00 95.94 107 THR A N 1
ATOM 825 C CA . THR A 1 107 ? 5.692 6.224 1.823 1.00 95.94 107 THR A CA 1
ATOM 826 C C . THR A 1 107 ? 4.188 6.227 1.538 1.00 95.94 107 THR A C 1
ATOM 828 O O . THR A 1 107 ? 3.623 7.280 1.252 1.00 95.94 107 THR A O 1
ATOM 831 N N . LYS A 1 108 ? 3.538 5.064 1.656 1.00 94.81 108 LYS A N 1
ATOM 832 C CA . LYS A 1 108 ? 2.107 4.838 1.427 1.00 94.81 108 LYS A CA 1
ATOM 833 C C . LYS A 1 108 ? 1.282 4.734 2.706 1.00 94.81 108 LYS A C 1
ATOM 835 O O . LYS A 1 108 ? 0.062 4.653 2.632 1.00 94.81 108 LYS A O 1
ATOM 840 N N . ALA A 1 109 ? 1.916 4.818 3.876 1.00 94.88 109 ALA A N 1
ATOM 841 C CA . ALA A 1 109 ? 1.266 4.616 5.168 1.00 94.88 109 ALA A CA 1
ATOM 842 C C . ALA A 1 109 ? 0.039 5.515 5.394 1.00 94.88 109 ALA A C 1
ATOM 844 O O . ALA A 1 109 ? -0.967 5.040 5.912 1.00 94.88 109 ALA A O 1
ATOM 845 N N . GLN A 1 110 ? 0.104 6.793 5.008 1.00 96.25 110 GLN A N 1
ATOM 846 C CA . GLN A 1 110 ? -1.033 7.703 5.178 1.00 96.25 110 GLN A CA 1
ATOM 847 C C . GLN A 1 110 ? -2.191 7.355 4.231 1.00 96.25 110 GLN A C 1
ATOM 849 O O . GLN A 1 110 ? -3.322 7.265 4.686 1.00 96.25 110 GLN A O 1
ATOM 854 N N . GLU A 1 111 ? -1.902 7.071 2.955 1.00 95.38 111 GLU A N 1
ATOM 855 C CA . GLU A 1 111 ? -2.914 6.668 1.964 1.00 95.38 111 GLU A CA 1
ATOM 856 C C . GLU A 1 111 ? -3.635 5.376 2.397 1.00 95.38 111 GLU A C 1
ATOM 858 O O . GLU A 1 111 ? -4.849 5.262 2.243 1.00 95.38 111 GLU A O 1
ATOM 863 N N . ILE A 1 112 ? -2.902 4.417 2.978 1.00 95.75 112 ILE A N 1
ATOM 864 C CA . ILE A 1 112 ? -3.459 3.162 3.512 1.00 95.75 112 ILE A CA 1
ATOM 865 C C . ILE A 1 112 ? -4.414 3.442 4.676 1.00 95.75 112 ILE A C 1
ATOM 867 O O . ILE A 1 112 ? -5.536 2.943 4.682 1.00 95.75 112 ILE A O 1
ATOM 871 N N . LYS A 1 113 ? -3.984 4.255 5.647 1.00 95.88 113 LYS A N 1
ATOM 872 C CA . LYS A 1 113 ? -4.795 4.604 6.823 1.00 95.88 113 LYS A CA 1
ATOM 873 C C . LYS A 1 113 ? -6.065 5.351 6.447 1.00 95.88 113 LYS A C 1
ATOM 875 O O . LYS A 1 113 ? -7.129 5.044 6.972 1.00 95.88 113 LYS A O 1
ATOM 880 N N . ASP A 1 114 ? -5.950 6.312 5.538 1.00 95.69 114 ASP A N 1
ATOM 881 C CA . ASP A 1 114 ? -7.094 7.080 5.059 1.00 95.69 114 ASP A CA 1
ATOM 882 C C . ASP A 1 114 ? -8.071 6.168 4.298 1.00 95.69 114 ASP A C 1
ATOM 884 O O . ASP A 1 114 ? -9.279 6.257 4.510 1.00 95.69 114 ASP A O 1
ATOM 888 N N . SER A 1 115 ? -7.559 5.217 3.505 1.00 95.00 115 SER A N 1
ATOM 889 C CA . SER A 1 115 ? -8.402 4.262 2.773 1.00 95.00 115 SER A CA 1
ATOM 890 C C . SER A 1 115 ? -9.189 3.334 3.700 1.00 95.00 115 SER A C 1
ATOM 892 O O . SER A 1 115 ? -10.384 3.125 3.492 1.00 95.00 115 SER A O 1
ATOM 894 N N . GLU A 1 116 ? -8.527 2.814 4.738 1.00 95.50 116 GLU A N 1
ATOM 895 C CA . GLU A 1 116 ? -9.145 1.997 5.788 1.00 95.50 116 GLU A CA 1
ATOM 896 C C . GLU A 1 116 ? -10.205 2.800 6.558 1.00 95.50 116 GLU A C 1
ATOM 898 O O . GLU A 1 116 ? -11.342 2.366 6.710 1.00 95.50 116 GLU A O 1
ATOM 903 N N . ALA A 1 117 ? -9.876 4.024 6.982 1.00 94.50 117 ALA A N 1
ATOM 904 C CA . ALA A 1 117 ? -10.798 4.874 7.732 1.00 94.50 117 ALA A CA 1
ATOM 905 C C . ALA A 1 117 ? -12.045 5.274 6.922 1.00 94.50 117 ALA A C 1
ATOM 907 O O . ALA A 1 117 ? -13.130 5.428 7.489 1.00 94.50 117 ALA A O 1
ATOM 908 N N . ASN A 1 118 ? -11.892 5.453 5.608 1.00 92.81 118 ASN A N 1
ATOM 909 C CA . ASN A 1 118 ? -12.970 5.855 4.709 1.00 92.81 118 ASN A CA 1
ATOM 910 C C . ASN A 1 118 ? -13.759 4.667 4.134 1.00 92.81 118 ASN A C 1
ATOM 912 O O . ASN A 1 118 ? -14.828 4.880 3.558 1.00 92.81 118 ASN A O 1
ATOM 916 N N . GLY A 1 119 ? -13.253 3.435 4.262 1.00 92.62 119 GLY A N 1
ATOM 917 C CA . GLY A 1 119 ? -13.811 2.265 3.579 1.00 92.62 119 GLY A CA 1
ATOM 918 C C . GLY A 1 119 ? -13.752 2.398 2.053 1.00 92.62 119 GLY A C 1
ATOM 919 O O . GLY A 1 119 ? -14.629 1.933 1.328 1.00 92.62 119 GLY A O 1
ATOM 920 N N . SER A 1 120 ? -12.758 3.108 1.524 1.00 91.56 120 SER A N 1
ATOM 921 C CA . SER A 1 120 ? -12.624 3.317 0.082 1.00 91.56 120 SER A CA 1
ATOM 922 C C . SER A 1 120 ? -11.175 3.583 -0.291 1.00 91.56 120 SER A C 1
ATOM 924 O O . SER A 1 120 ? -10.507 4.297 0.447 1.00 91.56 120 SER A O 1
ATOM 926 N N . PRO A 1 121 ? -10.690 3.094 -1.441 1.00 91.06 121 PRO A N 1
ATOM 927 C CA . PRO A 1 121 ? -9.306 3.314 -1.827 1.00 91.06 121 PRO A CA 1
ATOM 928 C C . PRO A 1 121 ? -9.059 4.796 -2.141 1.00 91.06 121 PRO A C 1
ATOM 930 O O . PRO A 1 121 ? -9.671 5.355 -3.050 1.00 91.06 121 PRO A O 1
ATOM 933 N N . GLU A 1 122 ? -8.113 5.420 -1.438 1.00 90.38 122 GLU A N 1
ATOM 934 C CA . GLU A 1 122 ? -7.631 6.781 -1.739 1.00 90.38 122 GLU A CA 1
ATOM 935 C C . GLU A 1 122 ? -6.937 6.857 -3.110 1.00 90.38 122 GLU A C 1
ATOM 937 O O . GLU A 1 122 ? -6.815 7.913 -3.733 1.00 90.38 122 GLU A O 1
ATOM 942 N N . THR A 1 123 ? -6.440 5.713 -3.574 1.00 90.38 123 THR A N 1
ATOM 943 C CA . THR A 1 123 ? -5.504 5.556 -4.681 1.00 90.38 123 THR A CA 1
ATOM 944 C C . THR A 1 123 ? -5.779 4.217 -5.357 1.00 90.38 123 THR A C 1
ATOM 946 O O . THR A 1 123 ? -6.077 3.241 -4.678 1.00 90.38 123 THR A O 1
ATOM 949 N N . GLU A 1 124 ? -5.641 4.120 -6.685 1.00 89.00 124 GLU A N 1
ATOM 950 C CA . GLU A 1 124 ? -5.833 2.831 -7.384 1.00 89.00 124 GLU A CA 1
ATOM 951 C C . GLU A 1 124 ? -4.766 1.783 -7.040 1.00 89.00 124 GLU A C 1
ATOM 953 O O . GLU A 1 124 ? -4.899 0.623 -7.413 1.00 89.00 124 GLU A O 1
ATOM 958 N N . ASN A 1 125 ? -3.700 2.189 -6.343 1.00 93.06 125 ASN A N 1
ATOM 959 C CA . ASN A 1 125 ? -2.712 1.257 -5.826 1.00 93.06 125 ASN A CA 1
ATOM 960 C C . ASN A 1 125 ? -3.179 0.571 -4.543 1.00 93.06 125 ASN A C 1
ATOM 962 O O . ASN A 1 125 ? -2.488 -0.317 -4.069 1.00 93.06 125 ASN A O 1
ATOM 966 N N . ILE A 1 126 ? -4.305 0.967 -3.959 1.00 93.62 126 ILE A N 1
ATOM 967 C CA . ILE A 1 126 ? -4.842 0.351 -2.750 1.00 93.62 126 ILE A CA 1
ATOM 968 C C . ILE A 1 126 ? -6.053 -0.484 -3.149 1.00 93.62 126 ILE A C 1
ATOM 970 O O . ILE A 1 126 ? -6.986 0.013 -3.777 1.00 93.62 126 ILE A O 1
ATOM 974 N N . ALA A 1 127 ? -6.026 -1.763 -2.789 1.00 93.50 127 ALA A N 1
ATOM 975 C CA . ALA A 1 127 ? -7.117 -2.692 -3.026 1.00 93.50 127 ALA A C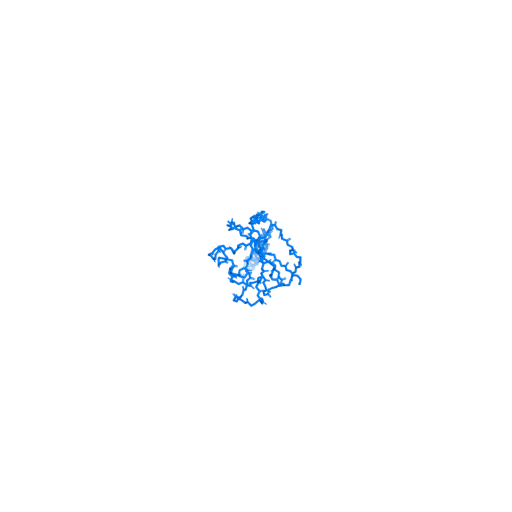A 1
ATOM 976 C C . ALA A 1 127 ? -7.863 -2.954 -1.715 1.00 93.50 127 ALA A C 1
ATOM 978 O O . ALA A 1 127 ? -7.244 -3.187 -0.674 1.00 93.50 127 ALA A O 1
ATOM 979 N N . MET A 1 128 ? -9.194 -2.949 -1.782 1.00 93.94 128 MET A N 1
ATOM 980 C CA . MET A 1 128 ? -10.078 -3.148 -0.631 1.00 93.94 128 MET A CA 1
ATOM 981 C C . MET A 1 128 ? -10.806 -4.499 -0.724 1.00 93.94 128 MET A C 1
ATOM 983 O O . MET A 1 128 ? -11.069 -5.002 -1.819 1.00 93.94 128 MET A O 1
ATOM 987 N N . GLN A 1 129 ? -11.166 -5.074 0.420 1.00 91.31 129 GLN A N 1
ATOM 988 C CA . GLN A 1 129 ? -12.009 -6.265 0.562 1.00 91.31 129 GLN A CA 1
ATOM 989 C C . GLN A 1 129 ? -13.326 -5.926 1.261 1.00 91.31 129 GLN A C 1
ATOM 991 O O . GLN A 1 129 ? -13.511 -4.819 1.765 1.00 91.31 129 GLN A O 1
ATOM 996 N N . ASN A 1 130 ? -14.269 -6.865 1.199 1.00 83.00 130 ASN A N 1
ATOM 997 C CA . ASN A 1 130 ? -15.577 -6.786 1.852 1.00 83.00 130 ASN A CA 1
ATOM 998 C C . ASN A 1 130 ? -15.541 -7.227 3.309 1.00 83.00 130 ASN A C 1
ATOM 1000 O O . ASN A 1 130 ? -14.756 -8.149 3.615 1.00 83.00 130 ASN A O 1
#

Secondary structure (DSSP, 8-state):
--SHHHHHHHHHHHHHHHHHHHHHHHHHHHHHTTTS--S----------SEEEEE--S---HHHHT-GGGEEE-SS-----SSEEEEEEES----TTSPPPHHHHHHHHHHHHHHHHHTS-SSTTEEEE-

Foldseek 3Di:
DPPVPVVVVVVVVVVVVVVVVVVVVVVVVVVVVVPPPPDDPPDDPQPQAQWKWFFQFDDQDLVRLLDQVRTFTDPDQPADFQAAWGIFHFNDDPDGGDGDDSVRSNVCSVQRVVSNVRSHRPGPRTGHHD

Radius of gyration: 30.9 Å; chains: 1; bounding box: 44×99×31 Å

pLDDT: mean 77.78, std 21.46, range [44.19, 97.94]

Sequence (130 aa):
MQVGNYFKKLKIKNHEHCKKMLFLCVFVFAIALACITSAFKGAPKVQVNPYFYSYVGPTFSDQDITNAQNYQRADIDPCTGSQDICGIYLTIDNGVGNAPDANELATKAQEIKDSEANGSPETENIAMQN